Protein AF-A0A846GR37-F1 (afdb_monomer_lite)

Foldseek 3Di:
DDDDDDDPPQVVVVVVQVPDPPHDDVDDDDDPDDDPPVVVVVVVVVVVVVVVVD

Structure (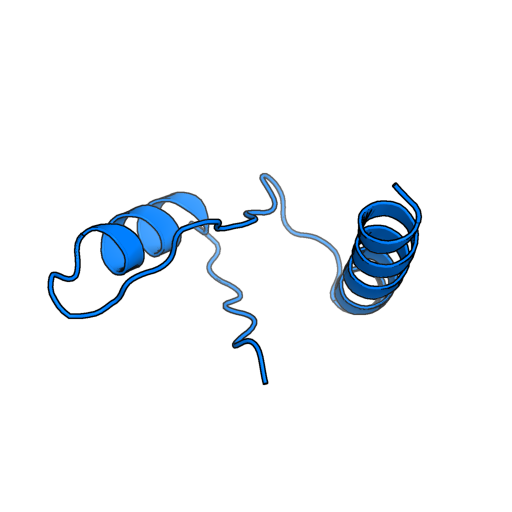mmCIF, N/CA/C/O backbone):
data_AF-A0A846GR37-F1
#
_entry.id   AF-A0A846GR37-F1
#
loop_
_atom_site.group_PDB
_atom_site.id
_atom_site.type_symbol
_atom_site.label_atom_id
_atom_site.label_alt_id
_atom_site.label_comp_id
_atom_site.label_asym_id
_atom_site.label_entity_id
_atom_site.label_seq_id
_atom_site.pdbx_PDB_ins_code
_atom_site.Cartn_x
_atom_site.Cartn_y
_atom_site.Cartn_z
_atom_site.occupancy
_atom_site.B_iso_or_equiv
_atom_site.auth_seq_id
_atom_site.auth_comp_id
_atom_site.auth_asym_id
_atom_site.auth_atom_id
_atom_site.pdbx_PDB_model_num
ATOM 1 N N . MET A 1 1 ? -1.947 13.016 0.617 1.00 34.34 1 MET A N 1
ATOM 2 C CA . MET A 1 1 ? -0.559 12.518 0.536 1.00 34.34 1 MET A CA 1
ATOM 3 C C . MET A 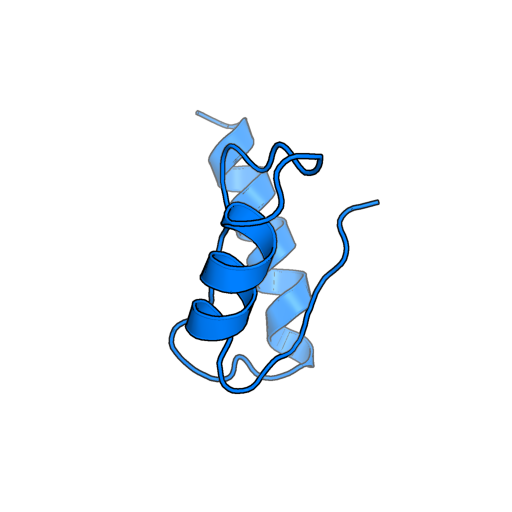1 1 ? -0.526 11.205 1.292 1.00 34.34 1 MET A C 1
ATOM 5 O O . MET A 1 1 ? -0.576 11.226 2.512 1.00 34.34 1 MET A O 1
ATOM 9 N N . SER A 1 2 ? -0.616 10.084 0.577 1.00 37.97 2 SER A N 1
ATOM 10 C CA . SER A 1 2 ? -0.706 8.760 1.200 1.00 37.97 2 SER A CA 1
ATOM 11 C C . SER A 1 2 ? 0.685 8.335 1.679 1.00 37.97 2 SER A C 1
ATOM 13 O O . SER A 1 2 ? 1.611 8.337 0.864 1.00 37.97 2 SER A O 1
ATOM 15 N N . PRO A 1 3 ? 0.875 8.021 2.969 1.00 44.88 3 PRO A N 1
ATOM 16 C CA . PRO A 1 3 ? 2.163 7.572 3.474 1.00 44.88 3 PRO A CA 1
ATOM 17 C C . PRO A 1 3 ? 2.474 6.177 2.918 1.00 44.88 3 PRO A C 1
ATOM 19 O O . PRO A 1 3 ? 1.695 5.240 3.079 1.00 44.88 3 PRO A O 1
ATOM 22 N N . ILE A 1 4 ? 3.607 6.053 2.224 1.00 51.94 4 ILE A N 1
ATOM 23 C CA . ILE A 1 4 ? 4.124 4.770 1.743 1.00 51.94 4 ILE A CA 1
ATOM 24 C C . ILE A 1 4 ? 5.035 4.227 2.839 1.00 51.94 4 ILE A C 1
ATOM 26 O O . ILE A 1 4 ? 6.155 4.703 3.016 1.00 51.94 4 ILE A O 1
ATOM 30 N N . PHE A 1 5 ? 4.546 3.248 3.592 1.00 55.47 5 PHE A N 1
ATOM 31 C CA . PHE A 1 5 ? 5.336 2.574 4.614 1.00 55.47 5 PHE A CA 1
ATOM 32 C C . PHE A 1 5 ? 6.029 1.347 4.014 1.00 55.47 5 PHE A C 1
ATOM 34 O O . PHE A 1 5 ? 5.376 0.391 3.605 1.00 55.47 5 PHE A O 1
ATOM 41 N N . ASN A 1 6 ? 7.361 1.373 3.962 1.00 50.22 6 ASN A N 1
ATOM 42 C CA . ASN A 1 6 ? 8.179 0.236 3.542 1.00 50.22 6 ASN A CA 1
ATOM 43 C C . ASN A 1 6 ? 8.624 -0.553 4.783 1.00 50.22 6 ASN A C 1
ATOM 45 O O . ASN A 1 6 ? 9.706 -0.322 5.319 1.00 50.22 6 ASN A O 1
ATOM 49 N N . SER A 1 7 ? 7.749 -1.429 5.279 1.00 57.22 7 SER A N 1
ATOM 50 C CA . SER A 1 7 ? 8.077 -2.407 6.323 1.00 57.22 7 SER A CA 1
ATOM 51 C C . SER A 1 7 ? 8.300 -3.773 5.677 1.00 57.22 7 SER A C 1
ATOM 53 O O . SER A 1 7 ? 7.500 -4.191 4.842 1.00 57.22 7 SER A O 1
ATOM 55 N N . CYS A 1 8 ? 9.357 -4.488 6.081 1.00 61.75 8 CYS A N 1
ATOM 56 C CA . CYS A 1 8 ? 9.582 -5.886 5.686 1.00 61.75 8 CYS A CA 1
ATOM 57 C C . CYS A 1 8 ? 8.471 -6.829 6.186 1.00 61.75 8 CYS A C 1
ATOM 59 O O . CYS A 1 8 ? 8.318 -7.917 5.643 1.00 61.75 8 CYS A O 1
ATOM 61 N N . ASP A 1 9 ? 7.696 -6.399 7.186 1.00 71.56 9 ASP A N 1
ATOM 62 C CA . ASP A 1 9 ? 6.433 -7.014 7.593 1.00 71.56 9 ASP A CA 1
ATOM 63 C C . ASP A 1 9 ? 5.290 -6.017 7.348 1.00 71.56 9 ASP A C 1
ATOM 65 O O . ASP A 1 9 ? 4.772 -5.357 8.255 1.00 71.56 9 ASP A O 1
ATOM 69 N N . GLY A 1 10 ? 4.961 -5.820 6.070 1.00 73.62 10 GLY A N 1
ATOM 70 C CA . GLY A 1 10 ? 3.898 -4.904 5.656 1.00 73.62 10 GLY A CA 1
ATOM 71 C C . GLY A 1 10 ? 2.512 -5.326 6.157 1.00 73.62 10 GLY A C 1
ATOM 72 O O . GLY A 1 10 ? 1.646 -4.471 6.330 1.00 73.62 10 GLY A O 1
ATOM 73 N N . LEU A 1 11 ? 2.309 -6.620 6.433 1.00 77.12 11 LEU A N 1
ATOM 74 C CA . LEU A 1 11 ? 1.061 -7.151 6.984 1.00 77.12 11 LEU A CA 1
ATOM 75 C C . LEU A 1 11 ? 0.939 -6.831 8.473 1.00 77.12 11 LEU A C 1
ATOM 77 O O . LEU A 1 11 ? -0.086 -6.293 8.884 1.00 77.12 11 LEU A O 1
ATOM 81 N N . GLY A 1 12 ? 1.979 -7.095 9.268 1.00 79.31 12 GLY A N 1
ATOM 82 C CA . GLY A 1 12 ? 2.015 -6.733 10.684 1.00 79.31 12 GLY A CA 1
ATOM 83 C C . GLY A 1 12 ? 1.780 -5.239 10.896 1.00 79.31 12 GLY A C 1
ATOM 84 O O . GLY A 1 12 ? 0.953 -4.856 11.723 1.00 79.31 12 GLY A O 1
ATOM 85 N N . LEU A 1 13 ? 2.406 -4.394 10.068 1.00 80.12 13 LEU A N 1
ATOM 86 C CA . LEU A 1 13 ? 2.173 -2.951 10.103 1.00 80.12 13 LEU A CA 1
ATOM 87 C C . LEU A 1 13 ? 0.731 -2.579 9.718 1.00 80.12 13 LEU A C 1
ATOM 89 O O . LEU A 1 13 ? 0.121 -1.741 10.379 1.00 80.12 13 LEU A O 1
ATOM 93 N N . ALA A 1 14 ? 0.165 -3.199 8.678 1.00 79.38 14 ALA A N 1
ATOM 94 C CA . ALA A 1 14 ? -1.221 -2.960 8.280 1.00 79.38 14 ALA A CA 1
ATOM 95 C C . ALA A 1 14 ? -2.209 -3.328 9.399 1.00 79.38 14 ALA A C 1
ATOM 97 O O . ALA A 1 14 ? -3.116 -2.550 9.685 1.00 79.38 14 ALA A O 1
ATOM 98 N N . TYR A 1 15 ? -2.001 -4.464 10.074 1.00 80.81 15 TYR A N 1
ATOM 99 C CA . TYR A 1 15 ? -2.806 -4.868 11.227 1.00 80.81 15 TYR A CA 1
ATOM 100 C C . TYR A 1 15 ? -2.662 -3.903 12.402 1.00 80.81 15 TYR A C 1
ATOM 102 O O . TYR A 1 15 ? -3.667 -3.532 13.001 1.00 80.81 15 TYR A O 1
ATOM 110 N N . GLN A 1 16 ? -1.441 -3.464 12.722 1.00 82.62 16 GLN A N 1
ATOM 111 C CA . GLN A 1 16 ? -1.211 -2.482 13.784 1.00 82.62 16 GLN A CA 1
ATOM 112 C C . GLN A 1 16 ? -1.921 -1.157 13.499 1.00 82.62 16 GLN A C 1
ATOM 114 O O . GLN A 1 16 ? -2.565 -0.614 14.392 1.00 82.62 16 GLN A O 1
ATOM 119 N N . LEU A 1 17 ? -1.838 -0.659 12.262 1.00 80.50 17 LEU A N 1
ATOM 120 C CA . LEU A 1 17 ? -2.494 0.581 11.847 1.00 80.50 17 LEU A CA 1
ATOM 121 C C . LEU A 1 17 ? -4.023 0.445 11.836 1.00 80.50 17 LEU A C 1
ATOM 123 O O . LEU A 1 17 ? -4.712 1.355 12.282 1.00 80.50 17 LEU A O 1
ATOM 127 N N . ALA A 1 18 ? -4.555 -0.693 11.384 1.00 77.81 18 ALA A N 1
ATOM 128 C CA . ALA A 1 18 ? -5.991 -0.972 11.412 1.00 77.81 18 ALA A CA 1
ATOM 129 C C . ALA A 1 18 ? -6.540 -1.168 12.838 1.00 77.81 18 ALA A C 1
ATOM 131 O O . ALA A 1 18 ? -7.714 -0.912 13.087 1.00 77.81 18 ALA A O 1
ATOM 132 N N . ALA A 1 19 ? -5.705 -1.622 13.777 1.00 78.31 19 ALA A N 1
ATOM 133 C CA . ALA A 1 19 ? -6.075 -1.794 15.178 1.00 78.31 19 ALA A CA 1
ATOM 134 C C . ALA A 1 19 ? -6.100 -0.474 15.975 1.00 78.31 19 ALA A 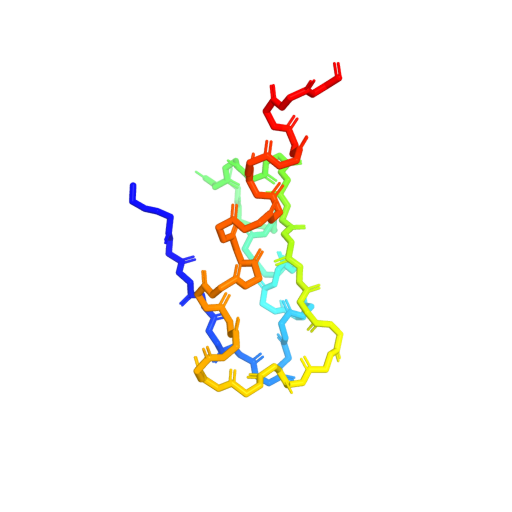C 1
ATOM 136 O O . ALA A 1 1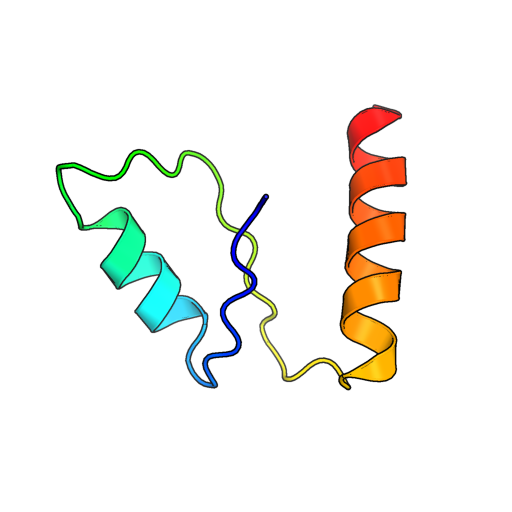9 ? -6.576 -0.462 17.113 1.00 78.31 19 ALA A O 1
ATOM 137 N N . GLN A 1 20 ? -5.596 0.637 15.419 1.00 77.00 20 GLN A N 1
ATOM 138 C CA . GLN A 1 20 ? -5.669 1.939 16.080 1.00 77.00 20 GLN A CA 1
ATOM 139 C C . GLN A 1 20 ? -7.092 2.505 16.006 1.00 77.00 20 GLN A C 1
ATOM 141 O O . GLN A 1 20 ? -7.624 2.749 14.929 1.00 77.00 20 GLN A O 1
ATOM 146 N N . GLN A 1 21 ? -7.692 2.762 17.172 1.00 65.94 21 GLN A N 1
ATOM 147 C CA . GLN A 1 21 ? -9.089 3.20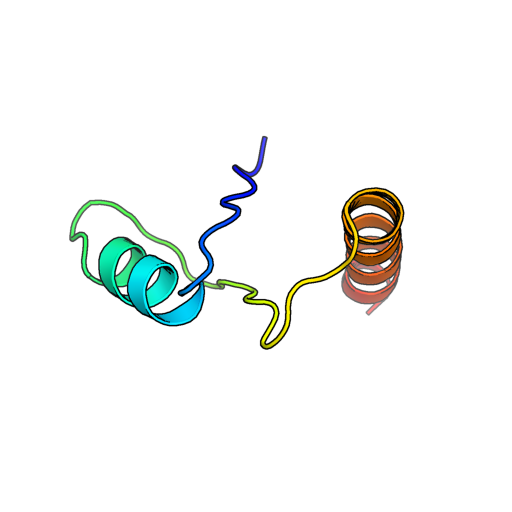5 17.295 1.00 65.94 21 GLN A CA 1
ATOM 148 C C . GLN A 1 21 ? -9.362 4.573 16.644 1.00 65.94 21 GLN A C 1
ATOM 150 O O . GLN A 1 21 ? -10.473 4.810 16.180 1.00 65.94 21 GLN A O 1
ATOM 155 N N . ASP A 1 22 ? -8.348 5.439 16.553 1.00 79.62 22 ASP A N 1
ATOM 156 C CA . ASP A 1 22 ? -8.460 6.776 15.951 1.00 79.62 22 ASP A CA 1
ATOM 157 C C . ASP A 1 22 ? -8.128 6.811 14.448 1.00 79.62 22 ASP A C 1
ATOM 159 O O . ASP A 1 22 ? -8.205 7.869 13.819 1.00 79.62 22 ASP A O 1
ATOM 163 N N . LEU A 1 23 ? -7.734 5.680 13.849 1.00 78.88 23 LEU A N 1
ATOM 164 C CA . LEU A 1 23 ? -7.254 5.631 12.470 1.00 78.88 23 LEU A CA 1
ATOM 165 C C . LEU A 1 23 ? -8.184 4.791 11.590 1.00 78.88 23 LEU A C 1
ATOM 167 O O . LEU A 1 23 ? -8.057 3.575 11.474 1.00 78.88 23 LEU A O 1
ATOM 171 N N . TYR A 1 24 ? -9.115 5.459 10.909 1.00 76.75 24 TYR A N 1
ATOM 172 C CA . TYR A 1 24 ? -9.987 4.799 9.938 1.00 76.75 24 TYR A CA 1
ATOM 173 C C . TYR A 1 24 ? -9.256 4.576 8.604 1.00 76.75 24 TYR A C 1
ATOM 175 O O . TYR A 1 24 ? -9.147 5.482 7.775 1.00 76.75 24 TYR A O 1
ATOM 183 N N . LEU A 1 25 ? -8.762 3.353 8.392 1.00 80.38 25 LEU A N 1
ATOM 184 C CA . LEU A 1 25 ? -8.152 2.891 7.139 1.00 80.38 25 LEU A CA 1
ATOM 185 C C . LEU A 1 25 ? -9.047 1.832 6.482 1.00 80.38 25 LEU A C 1
ATOM 187 O O . LEU A 1 25 ? -8.829 0.638 6.676 1.00 80.38 25 LEU A O 1
ATOM 191 N N . PRO A 1 26 ? -10.054 2.235 5.688 1.00 76.25 26 PRO A N 1
ATOM 192 C CA . PRO A 1 26 ? -11.015 1.293 5.114 1.00 76.25 26 PRO A CA 1
ATOM 193 C C . PRO A 1 26 ? -10.376 0.320 4.120 1.00 76.25 26 PRO A C 1
ATOM 195 O O . PRO A 1 26 ? -10.938 -0.737 3.847 1.00 76.25 26 PRO A O 1
ATOM 198 N N . GLN A 1 27 ? -9.231 0.690 3.540 1.00 77.06 27 GLN A N 1
ATOM 199 C CA . GLN A 1 27 ? -8.523 -0.108 2.550 1.00 77.06 27 GLN A CA 1
ATOM 200 C C . GLN A 1 27 ? -7.018 0.081 2.724 1.00 77.06 27 GLN A C 1
ATOM 202 O O . GLN A 1 27 ? -6.525 1.209 2.770 1.00 77.06 27 GLN A O 1
ATOM 207 N N . VAL A 1 28 ? -6.291 -1.032 2.798 1.00 81.69 28 VAL A N 1
ATOM 208 C CA . VAL A 1 28 ? -4.830 -1.057 2.880 1.00 81.69 28 VAL A CA 1
ATOM 209 C C . VAL A 1 28 ? -4.314 -2.008 1.810 1.00 81.69 28 VAL A C 1
ATOM 211 O O . VAL A 1 28 ? -4.811 -3.123 1.669 1.00 81.69 28 VAL A O 1
ATOM 214 N N . ILE A 1 29 ? -3.318 -1.559 1.049 1.00 79.81 29 ILE A N 1
ATOM 215 C CA . ILE A 1 29 ? -2.663 -2.364 0.019 1.00 79.81 29 ILE A CA 1
ATOM 216 C C . ILE A 1 29 ? -1.268 -2.707 0.524 1.00 79.81 29 ILE A C 1
ATOM 218 O O . ILE A 1 29 ? -0.458 -1.814 0.774 1.00 79.81 29 ILE A O 1
ATOM 222 N N . VAL A 1 30 ? -0.991 -4.002 0.655 1.00 81.25 30 VAL A N 1
ATOM 223 C CA . VAL A 1 30 ? 0.297 -4.524 1.115 1.00 81.25 30 VAL A CA 1
ATOM 224 C C . VAL A 1 30 ? 0.923 -5.343 -0.005 1.00 81.25 30 VAL A C 1
ATOM 226 O O . VAL A 1 30 ? 0.257 -6.178 -0.615 1.00 81.25 30 VAL A O 1
ATOM 229 N N . MET A 1 31 ? 2.202 -5.103 -0.289 1.00 81.00 31 MET A N 1
ATOM 230 C CA . MET A 1 31 ? 2.965 -5.944 -1.210 1.00 81.00 31 MET A CA 1
ATOM 231 C C . MET A 1 31 ? 3.473 -7.166 -0.443 1.00 81.00 31 MET A C 1
ATOM 233 O O . MET A 1 31 ? 4.157 -7.010 0.565 1.00 81.00 31 MET A O 1
ATOM 237 N N . ALA A 1 32 ? 3.122 -8.370 -0.903 1.00 78.31 32 ALA A N 1
ATOM 238 C CA . ALA A 1 32 ? 3.520 -9.621 -0.248 1.00 78.31 32 ALA A CA 1
ATOM 239 C C . ALA A 1 32 ? 5.040 -9.861 -0.291 1.00 78.31 32 ALA A C 1
ATOM 241 O O . ALA A 1 32 ? 5.592 -10.502 0.597 1.00 78.31 32 ALA A O 1
ATOM 242 N N . GLU A 1 33 ? 5.713 -9.317 -1.306 1.00 80.44 33 GLU A N 1
ATOM 243 C CA . GLU A 1 33 ? 7.163 -9.372 -1.459 1.00 80.44 33 GLU A CA 1
ATOM 244 C C . GLU A 1 33 ? 7.751 -7.971 -1.622 1.00 80.44 33 GLU A C 1
ATOM 246 O O . GLU A 1 33 ? 7.059 -7.009 -1.979 1.00 80.44 33 GLU A O 1
ATOM 251 N N . LYS A 1 34 ? 9.063 -7.859 -1.394 1.00 77.50 34 LYS A N 1
ATOM 252 C CA . LYS A 1 34 ? 9.786 -6.607 -1.595 1.00 77.50 34 LYS A CA 1
ATOM 253 C C . LYS A 1 34 ? 9.753 -6.224 -3.072 1.00 77.50 34 LYS A C 1
ATOM 255 O O . LYS A 1 34 ? 10.419 -6.831 -3.907 1.00 77.50 34 LYS A O 1
ATOM 260 N N . VAL A 1 35 ? 9.022 -5.161 -3.379 1.00 80.19 35 VAL A N 1
ATOM 261 C CA . VAL A 1 35 ? 9.049 -4.545 -4.703 1.00 80.19 35 VAL A CA 1
ATOM 262 C C . VAL A 1 35 ? 10.318 -3.696 -4.809 1.00 80.19 35 VAL A C 1
ATOM 264 O O . VAL A 1 35 ? 10.560 -2.878 -3.919 1.00 80.19 35 VAL A O 1
ATOM 267 N N . PRO A 1 36 ? 11.134 -3.845 -5.868 1.00 85.12 36 PRO A N 1
ATOM 268 C CA . PRO A 1 36 ? 12.292 -2.985 -6.074 1.00 85.12 36 PRO A CA 1
ATOM 269 C C . PRO A 1 36 ? 11.901 -1.503 -6.063 1.00 85.12 36 PRO A C 1
ATOM 271 O O . PRO A 1 36 ? 10.909 -1.115 -6.686 1.00 85.12 36 PRO A O 1
ATOM 274 N N . ASP A 1 37 ? 12.706 -0.664 -5.414 1.00 81.94 37 ASP A N 1
ATOM 275 C CA . ASP A 1 37 ? 12.424 0.766 -5.238 1.00 81.94 37 ASP A CA 1
ATOM 276 C C . ASP A 1 37 ? 12.055 1.500 -6.548 1.00 81.94 37 ASP A C 1
ATOM 278 O O . ASP A 1 37 ? 11.092 2.268 -6.538 1.00 81.94 37 ASP A O 1
ATOM 282 N N . PRO A 1 38 ? 12.693 1.237 -7.712 1.00 87.06 38 PRO A N 1
ATOM 283 C CA . PRO A 1 38 ? 12.314 1.883 -8.976 1.00 87.06 38 PRO A CA 1
ATOM 284 C C . PRO A 1 38 ? 10.968 1.415 -9.557 1.00 87.06 38 PRO A C 1
ATOM 286 O O . PRO A 1 38 ? 10.427 2.048 -10.470 1.00 87.06 38 PRO A O 1
ATOM 289 N N . VAL A 1 39 ? 10.452 0.277 -9.087 1.00 86.25 39 VAL A N 1
ATOM 290 C CA . VAL A 1 39 ? 9.220 -0.364 -9.568 1.00 86.25 39 VAL A CA 1
ATOM 291 C C . VAL A 1 39 ? 8.017 0.077 -8.738 1.00 86.25 39 VAL A C 1
ATOM 293 O O . VAL A 1 39 ? 6.958 0.324 -9.312 1.00 86.25 39 VAL A O 1
ATOM 296 N N . SER A 1 40 ? 8.185 0.264 -7.427 1.00 84.94 40 SER A N 1
ATOM 297 C CA . SER A 1 40 ? 7.119 0.680 -6.502 1.00 84.94 40 SER A CA 1
ATOM 298 C C . SER A 1 40 ? 6.301 1.903 -6.976 1.00 84.94 40 SER A C 1
ATOM 300 O O . SER A 1 40 ? 5.079 1.783 -7.115 1.00 84.94 40 SER A O 1
ATOM 302 N N . PRO A 1 41 ? 6.911 3.051 -7.351 1.00 85.38 41 PRO A N 1
ATOM 303 C CA . PRO A 1 41 ? 6.141 4.215 -7.798 1.00 85.38 41 PRO A CA 1
ATOM 304 C C . PRO A 1 41 ? 5.434 3.984 -9.142 1.00 85.38 41 PRO A C 1
ATOM 306 O O . PRO A 1 41 ? 4.361 4.539 -9.382 1.00 85.38 41 PRO A O 1
ATOM 309 N N . LYS A 1 42 ? 5.998 3.143 -10.021 1.00 89.75 42 LYS A N 1
ATOM 310 C CA . LYS A 1 42 ? 5.370 2.792 -11.304 1.00 89.75 42 LYS A CA 1
ATOM 311 C C . LYS A 1 42 ? 4.150 1.907 -11.084 1.00 89.75 42 LYS A C 1
ATOM 313 O O . LYS A 1 42 ? 3.112 2.168 -11.685 1.00 89.75 42 LYS A O 1
ATOM 318 N N . PHE A 1 43 ? 4.275 0.901 -10.217 1.00 87.81 43 PHE A N 1
ATOM 319 C CA . PHE A 1 43 ? 3.171 0.026 -9.836 1.00 87.81 43 PHE A CA 1
ATOM 320 C C . PHE A 1 43 ? 2.010 0.839 -9.269 1.00 87.81 43 PHE A C 1
ATOM 322 O O . PHE A 1 43 ? 0.895 0.715 -9.763 1.00 87.81 43 PHE A O 1
ATOM 329 N N . LEU A 1 44 ? 2.284 1.728 -8.308 1.00 87.94 44 LEU A N 1
ATOM 330 C CA . LEU A 1 44 ? 1.250 2.561 -7.700 1.00 87.94 44 LEU A CA 1
ATOM 331 C C . LEU A 1 44 ? 0.513 3.406 -8.745 1.00 87.94 44 LEU A C 1
ATOM 333 O O . LEU A 1 44 ? -0.714 3.449 -8.738 1.00 87.94 44 LEU A O 1
ATOM 337 N N . ARG A 1 45 ? 1.243 4.043 -9.670 1.00 89.94 45 ARG A N 1
ATOM 338 C CA .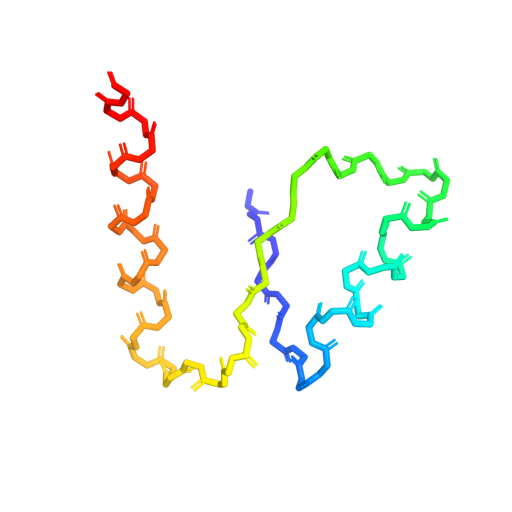 ARG A 1 45 ? 0.627 4.836 -10.742 1.00 89.94 45 ARG A CA 1
ATOM 339 C C . ARG A 1 45 ? -0.298 3.985 -11.613 1.00 89.94 45 ARG A C 1
ATOM 341 O O . ARG A 1 45 ? -1.450 4.358 -11.802 1.00 89.94 45 ARG A O 1
ATOM 348 N N . TYR A 1 46 ? 0.187 2.848 -12.114 1.00 91.25 46 TYR A N 1
ATOM 349 C CA . TYR A 1 46 ? -0.620 1.965 -12.962 1.00 91.25 46 TYR A CA 1
ATOM 350 C C . TYR A 1 46 ? -1.829 1.396 -12.224 1.00 91.25 46 TYR A C 1
ATOM 352 O O . TYR A 1 46 ? -2.920 1.354 -12.785 1.00 91.25 46 TYR A O 1
ATOM 360 N N . PHE A 1 47 ? -1.645 0.995 -10.966 1.00 89.38 47 PHE A N 1
ATOM 361 C CA . PHE A 1 47 ? -2.723 0.509 -10.118 1.00 89.38 47 PHE A CA 1
ATOM 362 C C . PHE A 1 47 ? -3.816 1.568 -9.954 1.00 89.38 47 PHE A C 1
ATOM 364 O O . PHE A 1 47 ? -4.981 1.275 -10.195 1.00 89.38 47 PHE A O 1
ATOM 371 N N . LEU A 1 48 ? -3.453 2.806 -9.602 1.00 90.31 48 LEU A N 1
ATOM 372 C CA . LEU A 1 48 ? -4.420 3.891 -9.417 1.00 90.31 48 LEU A CA 1
ATOM 373 C C . LEU A 1 48 ? -5.125 4.263 -10.726 1.00 90.31 48 LEU A C 1
ATOM 375 O O . LEU A 1 48 ? -6.337 4.460 -10.729 1.00 90.31 48 LEU A O 1
ATOM 379 N N . GLU A 1 49 ? -4.393 4.326 -11.841 1.00 94.81 49 GLU A N 1
ATOM 380 C CA . GLU A 1 49 ? -4.975 4.582 -13.163 1.00 94.81 49 GLU A CA 1
ATOM 381 C C . GLU A 1 49 ? -5.988 3.505 -13.558 1.00 94.81 49 GLU A C 1
ATOM 383 O O . GLU A 1 49 ? -7.059 3.840 -14.061 1.00 94.81 49 GLU A O 1
ATOM 388 N N . ALA A 1 50 ? -5.674 2.229 -13.322 1.00 92.75 50 ALA A N 1
ATOM 389 C CA . ALA A 1 50 ? -6.589 1.122 -13.581 1.00 92.75 50 ALA A CA 1
ATOM 390 C C . ALA A 1 50 ? -7.795 1.148 -12.629 1.00 92.75 50 ALA A C 1
ATOM 392 O O . ALA A 1 50 ? -8.926 0.995 -13.076 1.00 92.75 50 ALA A O 1
ATOM 393 N N . TYR A 1 51 ? -7.565 1.403 -11.339 1.00 89.12 51 TYR A N 1
ATOM 394 C CA . TYR A 1 51 ? -8.602 1.432 -10.308 1.00 89.12 51 TYR A CA 1
ATOM 395 C C . TYR A 1 51 ? -9.646 2.532 -10.549 1.00 89.12 51 TYR A C 1
ATOM 397 O O . TYR A 1 51 ? -10.840 2.294 -10.408 1.00 89.12 51 TYR A O 1
ATOM 405 N N . ILE A 1 52 ? -9.212 3.734 -10.947 1.00 93.06 52 ILE A N 1
ATOM 406 C CA . ILE A 1 52 ? -10.114 4.868 -11.215 1.00 93.06 52 ILE A CA 1
ATOM 407 C C . ILE A 1 52 ? -10.891 4.680 -12.530 1.00 93.06 52 ILE A C 1
ATOM 409 O O . ILE A 1 52 ? -11.953 5.274 -12.705 1.00 93.06 52 ILE A O 1
ATOM 413 N N . ARG A 1 53 ? -10.373 3.873 -13.464 1.00 90.38 53 ARG A N 1
ATOM 414 C CA . ARG A 1 53 ? -10.995 3.634 -14.775 1.00 90.38 53 ARG A CA 1
ATOM 415 C C . ARG A 1 53 ? -12.134 2.609 -14.772 1.00 90.38 53 ARG A C 1
ATOM 417 O O . ARG A 1 53 ? -12.748 2.508 -15.827 1.00 90.38 53 ARG A O 1
ATOM 424 N N . GLY A 1 54 ? -12.381 1.935 -13.637 1.00 57.69 54 GLY A N 1
ATOM 425 C CA . GLY A 1 54 ? -13.578 1.137 -13.303 1.00 57.69 54 GLY A CA 1
ATOM 426 C C . GLY A 1 54 ? -14.308 0.481 -14.465 1.00 57.69 54 GLY A C 1
ATOM 427 O O . GLY A 1 54 ? -15.207 1.149 -15.019 1.00 57.69 54 GLY A O 1
#

Sequence (54 aa):
MSPIFNSCDGLGLAYQLAAQQDLYLPQVIVMAEKVPDPVSPKFLRYFLEAYIRG

pLDDT: mean 77.07, std 13.74, range [34.34, 94.81]

Radius of gyration: 12.43 Å; chains: 1; bounding box: 26×22×32 Å

Secondary structure (DSSP, 8-state):
-------SSHHHHHHHHHT-TT---S-----SS---TTTHHHHHHHHHHHHHT-